Protein AF-A0A972T705-F1 (afdb_monomer_lite)

Structure (mmCIF, N/CA/C/O backbone):
data_AF-A0A972T705-F1
#
_entry.id   AF-A0A972T705-F1
#
loop_
_atom_site.group_PDB
_atom_site.id
_atom_site.type_symbol
_atom_site.label_atom_id
_atom_site.label_alt_id
_atom_site.label_comp_id
_atom_site.label_asym_id
_atom_site.label_entity_id
_atom_site.label_seq_id
_atom_site.pdbx_PDB_ins_code
_atom_site.Cartn_x
_atom_site.Cartn_y
_atom_site.Cartn_z
_atom_site.occupancy
_atom_site.B_iso_or_equiv
_atom_site.auth_seq_id
_atom_site.auth_comp_id
_atom_site.auth_asym_id
_atom_site.auth_atom_id
_atom_site.pdbx_PDB_model_num
ATOM 1 N N . MET A 1 1 ? -9.343 -14.531 2.397 1.00 78.88 1 MET A N 1
ATOM 2 C CA . MET A 1 1 ? -9.676 -13.217 1.795 1.00 78.88 1 MET A CA 1
ATOM 3 C C . MET A 1 1 ? -8.761 -13.017 0.594 1.00 78.88 1 MET A C 1
ATOM 5 O O . MET A 1 1 ? -7.685 -13.606 0.616 1.00 78.88 1 MET A O 1
ATOM 9 N N . ASP A 1 2 ? -9.147 -12.284 -0.457 1.00 93.94 2 ASP A N 1
ATOM 10 C CA . ASP A 1 2 ? -8.148 -11.937 -1.486 1.00 93.94 2 ASP A CA 1
ATOM 11 C C . ASP A 1 2 ? -7.098 -10.978 -0.899 1.00 93.94 2 ASP A C 1
ATOM 13 O O . ASP A 1 2 ? -7.399 -10.195 0.001 1.00 93.94 2 ASP A O 1
ATOM 17 N N . VAL A 1 3 ? -5.860 -11.029 -1.397 1.00 94.69 3 VAL A N 1
ATOM 18 C CA . VAL A 1 3 ? -4.767 -10.196 -0.871 1.00 94.69 3 VAL A CA 1
ATOM 19 C C . VAL A 1 3 ? -5.003 -8.711 -1.171 1.00 94.69 3 VAL A C 1
ATOM 21 O O . VAL A 1 3 ? -4.649 -7.876 -0.339 1.00 94.69 3 VAL A O 1
ATOM 24 N N . ASN A 1 4 ? -5.611 -8.359 -2.314 1.00 95.50 4 ASN A N 1
ATOM 25 C CA . ASN A 1 4 ? -5.944 -6.958 -2.606 1.00 95.50 4 ASN A CA 1
ATOM 26 C C . ASN A 1 4 ? -7.054 -6.464 -1.687 1.00 95.50 4 ASN A C 1
ATOM 28 O O . ASN A 1 4 ? -6.936 -5.380 -1.130 1.00 95.50 4 ASN A O 1
ATOM 32 N N . GLU A 1 5 ? -8.086 -7.283 -1.485 1.00 96.56 5 GLU A N 1
ATOM 33 C CA . GLU A 1 5 ? -9.186 -6.967 -0.572 1.00 96.56 5 GLU A CA 1
ATOM 34 C C . GLU A 1 5 ? -8.674 -6.762 0.864 1.00 96.56 5 GLU A C 1
ATOM 36 O O . GLU A 1 5 ? -9.062 -5.808 1.537 1.00 96.56 5 GLU A O 1
ATOM 41 N N . LEU A 1 6 ? -7.759 -7.621 1.325 1.00 97.75 6 LEU A N 1
ATOM 42 C CA . LEU A 1 6 ? -7.116 -7.473 2.628 1.00 97.75 6 LEU A CA 1
ATOM 43 C C . LEU A 1 6 ? -6.283 -6.187 2.706 1.00 97.75 6 LEU A C 1
ATOM 45 O O . LEU A 1 6 ? -6.393 -5.439 3.675 1.00 97.75 6 LEU A O 1
ATOM 49 N N . ALA A 1 7 ? -5.462 -5.911 1.691 1.00 97.69 7 ALA A N 1
ATOM 50 C CA . ALA A 1 7 ? -4.643 -4.705 1.648 1.00 97.69 7 ALA A CA 1
ATOM 51 C C . ALA A 1 7 ? -5.507 -3.433 1.663 1.00 97.69 7 ALA A C 1
ATOM 53 O O . ALA A 1 7 ? -5.220 -2.514 2.428 1.00 97.69 7 ALA A O 1
ATOM 54 N N . GLU A 1 8 ? -6.584 -3.393 0.880 1.00 97.62 8 GLU A N 1
ATOM 55 C CA . GLU A 1 8 ? -7.535 -2.281 0.874 1.00 97.62 8 GLU A CA 1
ATOM 56 C C . GLU A 1 8 ? -8.153 -2.068 2.258 1.00 97.62 8 GLU A C 1
ATOM 58 O O . GLU A 1 8 ? -8.126 -0.954 2.781 1.00 97.62 8 GLU A O 1
ATOM 63 N N . LYS A 1 9 ? -8.641 -3.137 2.896 1.00 97.94 9 LYS A N 1
ATOM 64 C CA . LYS A 1 9 ? -9.222 -3.063 4.243 1.00 97.94 9 LYS A CA 1
ATOM 65 C C . LYS A 1 9 ? -8.225 -2.563 5.285 1.00 97.94 9 LYS A C 1
ATOM 67 O O . LYS A 1 9 ? -8.586 -1.725 6.105 1.00 97.94 9 LYS A O 1
ATOM 72 N N . ILE A 1 10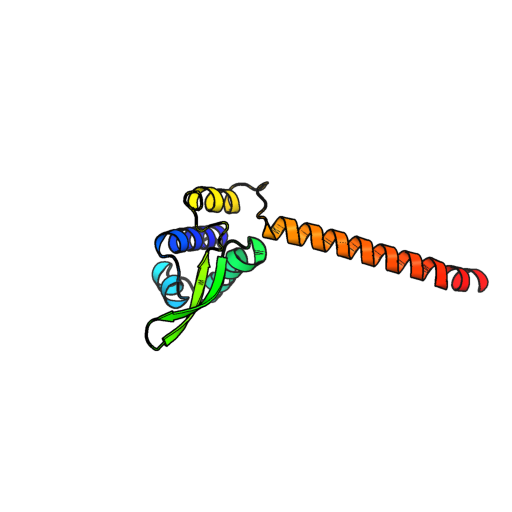 ? -6.971 -3.016 5.232 1.00 98.00 10 ILE A N 1
ATOM 73 C CA . ILE A 1 10 ? -5.902 -2.509 6.105 1.00 98.00 10 ILE A CA 1
ATOM 74 C C . ILE A 1 10 ? -5.652 -1.019 5.840 1.00 98.00 10 ILE A C 1
ATOM 76 O O . ILE A 1 10 ? -5.496 -0.253 6.784 1.00 98.00 10 ILE A O 1
ATOM 80 N N . ALA A 1 11 ? -5.628 -0.583 4.577 1.00 97.44 11 ALA A N 1
ATOM 81 C CA . ALA A 1 11 ? -5.420 0.823 4.231 1.00 97.44 11 ALA A CA 1
ATOM 82 C C . ALA A 1 11 ? -6.543 1.728 4.757 1.00 97.44 11 ALA A C 1
ATOM 84 O O . ALA A 1 11 ? -6.263 2.803 5.284 1.00 97.44 11 ALA A O 1
ATOM 85 N N . LEU A 1 12 ? -7.796 1.280 4.657 1.00 97.12 12 LEU A N 1
ATOM 86 C CA . LEU A 1 12 ? -8.946 1.985 5.224 1.00 97.12 12 LEU A CA 1
ATOM 87 C C . LEU A 1 12 ? -8.883 2.009 6.757 1.00 97.12 12 LEU A C 1
ATOM 89 O O . LEU A 1 12 ? -9.060 3.059 7.363 1.00 97.12 12 LEU A O 1
ATOM 93 N N . LEU A 1 13 ? -8.520 0.893 7.392 1.00 97.31 13 LEU A N 1
ATOM 94 C CA . LEU A 1 13 ? -8.361 0.846 8.845 1.00 97.31 13 LEU A CA 1
ATOM 95 C C . LEU A 1 13 ? -7.227 1.764 9.339 1.00 97.31 13 LEU A C 1
ATOM 97 O O . LEU A 1 13 ? -7.355 2.405 10.381 1.00 97.31 13 LEU A O 1
ATOM 101 N N . LEU A 1 14 ? -6.132 1.871 8.580 1.00 97.00 14 LEU A N 1
ATOM 102 C CA . LEU A 1 14 ? -5.065 2.839 8.846 1.00 97.00 14 LEU A CA 1
ATOM 103 C C . LEU A 1 14 ? -5.539 4.284 8.702 1.00 97.00 14 LEU A C 1
ATOM 105 O O . LEU A 1 14 ? -5.040 5.143 9.424 1.00 97.00 14 LEU A O 1
ATOM 109 N N . HIS A 1 15 ? -6.448 4.572 7.769 1.00 95.75 15 HIS A N 1
ATOM 110 C CA . HIS A 1 15 ? -7.018 5.911 7.629 1.00 95.75 15 HIS A CA 1
ATOM 111 C C . HIS A 1 15 ? -7.798 6.289 8.890 1.00 95.75 15 HIS A C 1
ATOM 113 O O . HIS A 1 15 ? -7.607 7.380 9.423 1.00 95.75 15 HIS A O 1
ATOM 119 N N . ASP A 1 16 ? -8.574 5.344 9.420 1.00 94.69 16 ASP A N 1
ATOM 120 C CA . ASP A 1 16 ? -9.400 5.560 10.606 1.00 94.69 16 ASP A CA 1
ATOM 121 C C . ASP A 1 16 ? -8.576 5.641 11.904 1.00 94.69 16 ASP A C 1
ATOM 123 O O . ASP A 1 16 ? -8.845 6.483 12.763 1.00 94.69 16 ASP A O 1
ATOM 127 N N . ARG A 1 17 ? -7.571 4.768 12.077 1.00 95.00 17 ARG A N 1
ATOM 128 C CA . ARG A 1 17 ? -6.776 4.661 13.322 1.00 95.00 17 ARG A CA 1
ATOM 129 C C . ARG A 1 17 ? -5.454 5.438 13.295 1.00 95.00 17 ARG A C 1
ATOM 131 O O . ARG A 1 17 ? -4.807 5.616 14.326 1.00 95.00 17 ARG A O 1
ATOM 138 N N . GLY A 1 18 ? -5.014 5.887 12.123 1.00 94.88 18 GLY A N 1
ATOM 139 C CA . GLY A 1 18 ? -3.744 6.583 11.886 1.00 94.88 18 GLY A CA 1
ATOM 140 C C . GLY A 1 18 ? -2.512 5.669 11.836 1.00 94.88 18 GLY A C 1
ATOM 141 O O . GLY A 1 18 ? -1.575 5.948 11.082 1.00 94.88 18 GLY A O 1
ATOM 142 N N . HIS A 1 19 ? -2.501 4.583 12.610 1.00 96.31 19 HIS A N 1
ATOM 143 C CA . HIS A 1 19 ? -1.461 3.557 12.591 1.00 96.31 19 HIS A CA 1
ATOM 144 C C . HIS A 1 19 ? -2.007 2.196 13.017 1.00 96.31 19 HIS A C 1
ATOM 146 O O . HIS A 1 19 ? -3.074 2.128 13.623 1.00 96.31 19 HIS A O 1
ATOM 152 N N . LEU A 1 20 ? -1.273 1.136 12.681 1.00 97.44 20 LEU A N 1
ATOM 153 C CA . LEU A 1 20 ? -1.579 -0.235 13.089 1.00 97.44 20 LEU A CA 1
ATOM 154 C C . LEU A 1 20 ? -0.299 -1.002 13.407 1.00 97.44 20 LEU A C 1
ATOM 156 O O . LEU A 1 20 ? 0.698 -0.875 12.688 1.00 97.44 20 LEU A O 1
ATOM 160 N N . TYR A 1 21 ? -0.355 -1.829 14.442 1.00 97.19 21 TYR A N 1
ATOM 161 C CA . TYR A 1 21 ? 0.660 -2.835 14.734 1.00 97.19 21 TYR A CA 1
ATOM 162 C C . TYR A 1 21 ? 0.308 -4.169 14.074 1.00 97.19 21 TYR A C 1
ATOM 164 O O . TYR A 1 21 ? -0.855 -4.441 13.776 1.00 97.19 21 TYR A O 1
ATOM 172 N N . ASP A 1 22 ? 1.313 -5.011 13.840 1.00 97.19 22 ASP A N 1
ATOM 173 C CA . ASP A 1 22 ? 1.107 -6.291 13.159 1.00 97.19 22 ASP A CA 1
ATOM 174 C C . ASP A 1 22 ? 0.140 -7.186 13.945 1.00 97.19 22 ASP A C 1
ATOM 176 O O . ASP A 1 22 ? -0.767 -7.760 13.347 1.00 97.19 22 ASP A O 1
ATOM 180 N N . GLU A 1 23 ? 0.250 -7.222 15.276 1.00 95.69 23 GLU A N 1
ATOM 181 C CA . GLU A 1 23 ? -0.627 -8.026 16.133 1.00 95.69 23 GLU A CA 1
ATOM 182 C C . GLU A 1 23 ? -2.098 -7.598 16.018 1.00 95.69 23 GLU A C 1
ATOM 184 O O . GLU A 1 23 ? -2.986 -8.442 15.956 1.00 95.69 23 GLU A O 1
ATOM 189 N N . GLU A 1 24 ? -2.363 -6.292 15.902 1.00 96.81 24 GLU A N 1
ATOM 190 C CA . GLU A 1 24 ? -3.724 -5.770 15.729 1.00 96.81 24 GLU A CA 1
ATOM 191 C C . GLU A 1 24 ? -4.322 -6.190 14.388 1.00 96.81 24 GLU A C 1
ATOM 193 O O . GLU A 1 24 ? -5.513 -6.474 14.304 1.00 96.81 24 GLU A O 1
ATOM 198 N N . ILE A 1 25 ? -3.506 -6.229 13.331 1.00 97.31 25 ILE A N 1
ATOM 199 C CA . ILE A 1 25 ? -3.956 -6.635 11.998 1.00 97.31 25 ILE A CA 1
ATOM 200 C C . ILE A 1 25 ? -4.229 -8.143 11.972 1.00 97.31 25 ILE A C 1
ATOM 202 O O . ILE A 1 25 ? -5.246 -8.571 11.422 1.00 97.31 25 ILE A O 1
ATOM 206 N N . LEU A 1 26 ? -3.338 -8.944 12.564 1.00 97.38 26 LEU A N 1
ATOM 207 C CA . LEU A 1 26 ? -3.512 -10.394 12.665 1.00 97.38 26 LEU A CA 1
ATOM 208 C C . LEU A 1 26 ? -4.813 -10.739 13.402 1.00 97.38 26 LEU A C 1
ATOM 210 O O . LEU A 1 26 ? -5.597 -11.550 12.902 1.00 97.38 26 LEU A O 1
ATOM 214 N N . ASP A 1 27 ? -5.074 -10.072 14.529 1.00 96.62 27 ASP A N 1
ATOM 215 C CA . ASP A 1 27 ? -6.269 -10.293 15.346 1.00 96.62 27 ASP A CA 1
ATOM 216 C C . ASP A 1 27 ? -7.553 -9.784 14.668 1.00 96.62 27 ASP A C 1
ATOM 218 O O . ASP A 1 27 ? -8.549 -10.508 14.616 1.00 96.62 27 ASP A O 1
ATOM 222 N N . GLU A 1 28 ? -7.549 -8.564 14.114 1.00 97.25 28 GLU A N 1
ATOM 223 C CA . GLU A 1 28 ? -8.735 -7.942 13.499 1.00 97.25 28 GLU A CA 1
ATOM 224 C C . GLU A 1 28 ? -9.223 -8.721 12.269 1.00 97.25 28 GLU A C 1
ATOM 226 O O . GLU A 1 28 ? -10.427 -8.900 12.075 1.00 97.25 28 GLU A O 1
ATOM 231 N N . PHE A 1 29 ? -8.299 -9.207 11.433 1.00 96.88 29 PHE A N 1
ATOM 232 C CA . PHE A 1 29 ? -8.650 -9.903 10.192 1.00 96.88 29 PHE A CA 1
ATOM 233 C C . PHE A 1 29 ? -8.617 -11.430 10.304 1.00 96.88 29 PHE A C 1
ATOM 235 O O . PHE A 1 29 ? -9.025 -12.099 9.350 1.00 96.88 29 PHE A O 1
ATOM 242 N N . ALA A 1 30 ? -8.184 -11.976 11.447 1.00 95.56 30 ALA A N 1
ATOM 243 C CA . ALA A 1 30 ? -8.014 -13.410 11.683 1.00 95.56 30 ALA A CA 1
ATOM 244 C C . ALA A 1 30 ? -7.203 -14.099 10.566 1.00 95.56 30 ALA A C 1
ATOM 246 O O . ALA A 1 30 ? -7.621 -15.119 10.008 1.00 95.56 30 AL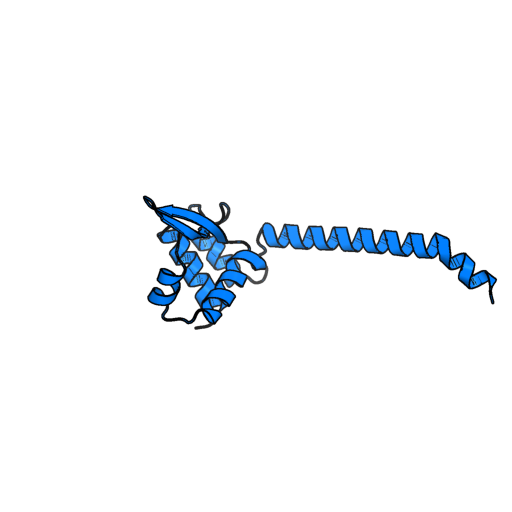A A O 1
ATOM 247 N N . ILE A 1 31 ? -6.063 -13.498 10.223 1.00 96.69 31 ILE A N 1
ATOM 248 C CA . ILE A 1 31 ? -5.145 -13.938 9.161 1.00 96.69 31 ILE A CA 1
ATOM 249 C C . ILE A 1 31 ? -3.827 -14.452 9.745 1.00 96.69 31 ILE A C 1
ATOM 251 O O . ILE A 1 31 ? -3.523 -14.216 10.913 1.00 96.69 31 ILE A O 1
ATOM 255 N N . ASP A 1 32 ? -3.023 -15.125 8.922 1.00 96.50 32 ASP A N 1
ATOM 256 C CA . ASP A 1 32 ? -1.659 -15.511 9.298 1.00 96.50 32 ASP A CA 1
ATOM 257 C C . ASP A 1 32 ? -0.593 -14.461 8.911 1.00 96.50 32 ASP A C 1
ATOM 259 O O . ASP A 1 32 ? -0.830 -13.530 8.131 1.00 96.50 32 ASP A O 1
ATOM 263 N N . ASP A 1 33 ? 0.625 -14.626 9.442 1.00 97.56 33 ASP A N 1
ATOM 264 C CA . ASP A 1 33 ? 1.772 -13.759 9.141 1.00 97.56 33 ASP A CA 1
ATOM 265 C C . ASP A 1 33 ? 2.075 -13.670 7.640 1.00 97.56 33 ASP A C 1
ATOM 267 O O . ASP A 1 33 ? 2.537 -12.645 7.135 1.00 97.56 33 ASP A O 1
ATOM 271 N N . PHE A 1 34 ? 1.840 -14.749 6.893 1.00 97.19 34 PHE A N 1
ATOM 272 C CA . PHE A 1 34 ? 2.169 -14.801 5.476 1.00 97.19 34 PHE A CA 1
ATOM 273 C C . PHE A 1 34 ? 1.186 -13.977 4.640 1.00 97.19 34 PHE A C 1
ATOM 275 O O . PHE A 1 34 ? 1.601 -13.279 3.708 1.00 97.19 34 PHE A O 1
ATOM 282 N N . GLU A 1 35 ? -0.101 -14.015 4.973 1.00 97.81 35 GLU A N 1
ATOM 283 C CA . GLU A 1 35 ? -1.125 -13.133 4.418 1.00 97.81 35 GLU A CA 1
ATOM 284 C C . GLU A 1 35 ? -0.821 -11.665 4.741 1.00 97.81 35 GLU A C 1
ATOM 286 O O . GLU A 1 35 ? -0.833 -10.826 3.830 1.00 97.81 35 GLU A O 1
ATOM 291 N N . LEU A 1 36 ? -0.431 -11.369 5.986 1.00 97.44 36 LEU A N 1
ATOM 292 C CA . LEU A 1 36 ? -0.034 -10.024 6.401 1.00 97.44 36 LEU A CA 1
ATOM 293 C C . LEU A 1 36 ? 1.176 -9.509 5.606 1.00 97.44 36 LEU A C 1
ATOM 295 O O . LEU A 1 36 ? 1.143 -8.403 5.062 1.00 97.44 36 LEU A O 1
ATOM 299 N N . ILE A 1 37 ? 2.228 -10.320 5.458 1.00 97.38 37 ILE A N 1
ATOM 300 C CA . ILE A 1 37 ? 3.424 -9.965 4.677 1.00 97.38 37 ILE A CA 1
ATOM 301 C C . ILE A 1 37 ? 3.059 -9.635 3.224 1.00 97.38 37 ILE A C 1
ATOM 303 O O . ILE A 1 37 ? 3.598 -8.687 2.640 1.00 97.38 37 ILE A O 1
ATOM 307 N N . LYS A 1 38 ? 2.150 -10.398 2.607 1.00 97.94 38 LYS A N 1
ATOM 308 C CA . LYS A 1 38 ? 1.698 -10.124 1.235 1.00 97.94 38 LYS A CA 1
ATOM 309 C C . LYS A 1 38 ? 0.952 -8.796 1.143 1.00 97.94 38 LYS A C 1
ATOM 311 O O . LYS A 1 38 ? 1.270 -7.999 0.258 1.00 97.94 38 LYS A O 1
ATOM 316 N N . ALA A 1 39 ? 0.021 -8.540 2.061 1.00 97.81 39 ALA A N 1
ATOM 317 C CA . ALA A 1 39 ? -0.728 -7.289 2.098 1.00 97.81 39 ALA A CA 1
ATOM 318 C C . ALA A 1 39 ? 0.206 -6.088 2.322 1.00 97.81 39 ALA A C 1
ATOM 320 O O . ALA A 1 39 ? 0.186 -5.133 1.545 1.00 97.81 39 ALA A O 1
ATOM 321 N N . LYS A 1 40 ? 1.124 -6.172 3.294 1.00 97.56 40 LYS A N 1
ATOM 322 C CA . LYS A 1 40 ? 2.136 -5.135 3.557 1.00 97.56 40 LYS A CA 1
ATOM 323 C C . LYS A 1 40 ? 3.027 -4.878 2.346 1.00 97.56 40 LYS A C 1
ATOM 325 O O . LYS A 1 40 ? 3.333 -3.727 2.043 1.00 97.56 40 LYS A O 1
ATOM 330 N N . ASN A 1 41 ? 3.405 -5.913 1.596 1.00 96.62 41 ASN A N 1
ATOM 331 C CA . ASN A 1 41 ? 4.157 -5.724 0.358 1.00 96.62 41 ASN A CA 1
ATOM 332 C C . ASN A 1 41 ? 3.356 -4.941 -0.690 1.00 96.62 41 ASN A C 1
ATOM 334 O O . ASN A 1 41 ? 3.912 -4.015 -1.288 1.00 96.62 41 ASN A O 1
ATOM 338 N N . LEU A 1 42 ? 2.072 -5.257 -0.900 1.00 95.56 42 LEU A N 1
ATOM 339 C CA . LEU A 1 42 ? 1.209 -4.470 -1.791 1.00 95.56 42 LEU A CA 1
ATOM 340 C C . LEU A 1 42 ? 1.167 -3.004 -1.355 1.00 95.56 42 LEU A C 1
ATOM 342 O O . LEU A 1 42 ? 1.477 -2.112 -2.148 1.00 95.56 42 LEU A O 1
ATOM 346 N N . LEU A 1 43 ? 0.883 -2.763 -0.077 1.00 96.25 43 LEU A N 1
ATOM 347 C CA . LEU A 1 43 ? 0.744 -1.426 0.489 1.00 96.25 43 LEU A CA 1
ATOM 348 C C . LEU A 1 43 ? 2.036 -0.607 0.404 1.00 96.25 43 LEU A C 1
ATOM 350 O O . LEU A 1 43 ? 2.033 0.510 -0.117 1.00 96.25 43 LEU A O 1
ATOM 354 N N . CYS A 1 44 ? 3.149 -1.161 0.879 1.00 95.31 44 CYS A N 1
ATOM 355 C CA . CYS A 1 44 ? 4.402 -0.429 1.051 1.00 95.31 44 CYS A CA 1
ATOM 356 C C . CYS A 1 44 ? 5.253 -0.387 -0.218 1.00 95.31 44 CYS A C 1
ATOM 358 O O . CYS A 1 44 ? 5.879 0.632 -0.523 1.00 95.31 44 CYS A O 1
ATOM 360 N N . ARG A 1 45 ? 5.338 -1.506 -0.945 1.00 91.19 45 ARG A N 1
ATOM 361 C CA . ARG A 1 45 ? 6.296 -1.663 -2.049 1.00 91.19 45 ARG A CA 1
ATOM 362 C C . ARG A 1 45 ? 5.660 -1.402 -3.401 1.00 91.19 45 ARG A C 1
ATOM 364 O O . ARG A 1 45 ? 6.242 -0.660 -4.187 1.00 91.19 45 ARG A O 1
ATOM 371 N N . TYR A 1 46 ? 4.504 -2.005 -3.669 1.00 89.75 46 TYR A N 1
ATOM 372 C CA . TYR A 1 46 ? 3.888 -1.945 -4.996 1.00 89.75 46 TYR A CA 1
ATOM 373 C C . TYR A 1 46 ? 3.092 -0.662 -5.210 1.00 89.75 46 TYR A C 1
ATOM 375 O O . TYR A 1 46 ? 3.307 0.035 -6.203 1.00 89.75 46 TYR A O 1
ATOM 383 N N . HIS A 1 47 ? 2.206 -0.327 -4.276 1.00 91.75 47 HIS A N 1
ATOM 384 C CA . HIS A 1 47 ? 1.394 0.880 -4.374 1.00 91.75 47 HIS A CA 1
ATOM 385 C C . HIS A 1 47 ? 2.060 2.068 -3.678 1.00 91.75 47 HIS A C 1
ATOM 387 O O . HIS A 1 47 ? 1.949 3.198 -4.150 1.00 91.75 47 HIS A O 1
ATOM 393 N N . GLY A 1 48 ? 2.826 1.828 -2.612 1.00 92.75 48 GLY A N 1
ATOM 394 C CA . GLY A 1 48 ? 3.494 2.895 -1.871 1.00 92.75 48 GLY A CA 1
ATOM 395 C C . GLY A 1 48 ? 2.535 3.792 -1.107 1.00 92.75 48 GLY A C 1
ATOM 396 O O . GLY A 1 48 ? 2.841 4.968 -0.944 1.00 92.75 48 GLY A O 1
ATOM 397 N N . ILE A 1 49 ? 1.386 3.253 -0.703 1.00 95.00 49 ILE A N 1
ATOM 398 C CA . ILE A 1 49 ? 0.360 3.992 0.031 1.00 95.00 49 ILE A CA 1
ATOM 399 C C . ILE A 1 49 ? 0.633 4.000 1.529 1.00 95.00 49 ILE A C 1
ATOM 401 O O . ILE A 1 49 ? 0.274 4.965 2.197 1.00 95.00 49 ILE A O 1
ATOM 405 N N . ALA A 1 50 ? 1.334 2.979 2.031 1.00 96.50 50 ALA A N 1
ATOM 406 C CA . ALA A 1 50 ? 1.734 2.863 3.426 1.00 96.50 50 ALA A CA 1
ATOM 407 C C . ALA A 1 50 ? 3.259 2.771 3.592 1.00 96.50 50 ALA A C 1
ATOM 409 O O . ALA A 1 50 ? 4.009 2.547 2.636 1.00 96.50 50 ALA A O 1
ATOM 410 N N . VAL A 1 51 ? 3.718 2.957 4.825 1.00 96.56 51 VAL A N 1
ATOM 411 C CA . VAL A 1 51 ? 5.114 2.829 5.234 1.00 96.56 51 VAL A CA 1
ATOM 412 C C . VAL A 1 51 ? 5.194 2.281 6.653 1.00 96.56 51 VAL A C 1
ATOM 414 O O . VAL A 1 51 ? 4.404 2.651 7.518 1.00 96.56 51 VAL A O 1
ATOM 417 N N . GLU A 1 52 ? 6.174 1.417 6.887 1.00 96.81 52 GLU A N 1
ATOM 418 C CA . GLU A 1 52 ? 6.528 0.960 8.226 1.00 96.81 52 GLU A CA 1
ATOM 419 C C . GLU A 1 52 ? 7.576 1.884 8.838 1.00 96.81 52 GLU A C 1
ATOM 421 O O . GLU A 1 52 ? 8.571 2.239 8.193 1.00 96.81 52 GLU A O 1
ATOM 426 N N . LYS A 1 53 ? 7.356 2.283 10.086 1.00 95.44 53 LYS A N 1
ATOM 427 C CA . LYS A 1 53 ? 8.321 3.059 10.865 1.00 95.44 53 LYS A CA 1
ATOM 428 C C . LYS A 1 53 ? 8.230 2.683 12.336 1.00 95.44 53 LYS A C 1
ATOM 430 O O . LYS A 1 53 ? 7.209 2.192 12.809 1.00 95.44 53 LYS A O 1
ATOM 435 N N . TRP A 1 54 ? 9.306 2.964 13.063 1.00 95.94 54 TRP A N 1
ATOM 436 C CA . TRP A 1 54 ? 9.287 2.899 14.518 1.00 95.94 54 TRP A CA 1
ATOM 437 C C . TRP A 1 54 ? 8.281 3.911 15.064 1.00 95.94 54 TRP A C 1
ATOM 439 O O . TRP A 1 54 ? 8.317 5.092 14.706 1.00 95.94 54 TRP A O 1
ATOM 449 N N . HIS A 1 55 ? 7.388 3.425 15.914 1.00 96.19 55 HIS A N 1
ATOM 450 C CA . HIS A 1 55 ? 6.400 4.199 16.635 1.00 96.19 55 HIS A CA 1
ATOM 451 C C . HIS A 1 55 ? 6.648 4.045 18.130 1.00 96.19 55 HIS A C 1
ATOM 453 O O . HIS A 1 55 ? 6.897 2.939 18.611 1.00 96.19 55 HIS A O 1
ATOM 459 N N . GLN A 1 56 ? 6.608 5.170 18.839 1.00 93.62 56 GLN A N 1
ATOM 460 C CA . GLN A 1 56 ? 6.825 5.207 20.274 1.00 93.62 56 GLN A CA 1
ATOM 461 C C . GLN A 1 56 ? 5.493 5.410 20.986 1.00 93.62 56 GLN A C 1
ATOM 463 O O . GLN A 1 56 ? 4.819 6.418 20.775 1.00 93.62 56 GLN A O 1
ATOM 468 N N . GLU A 1 57 ? 5.150 4.462 21.848 1.00 88.31 57 GLU A N 1
ATOM 469 C CA . GLU A 1 57 ? 3.936 4.464 22.651 1.00 88.31 57 GLU A CA 1
ATOM 470 C C . GLU A 1 57 ? 4.331 4.308 24.123 1.00 88.31 57 GLU A C 1
ATOM 472 O O . GLU A 1 57 ? 4.723 3.239 24.588 1.00 88.31 57 GLU A O 1
ATOM 477 N N . GLY A 1 58 ? 4.311 5.424 24.855 1.00 87.56 58 GLY A N 1
ATOM 478 C CA . GLY A 1 58 ? 4.846 5.472 26.215 1.00 87.56 58 GLY A CA 1
ATOM 479 C C . GLY A 1 58 ? 6.350 5.170 26.255 1.00 87.56 58 GLY A C 1
ATOM 480 O O . GLY A 1 58 ? 7.154 5.882 25.645 1.00 87.56 58 GLY A O 1
ATOM 481 N N . GLU A 1 59 ? 6.727 4.130 27.003 1.00 90.75 59 GLU A N 1
ATOM 482 C CA . GLU A 1 59 ? 8.117 3.666 27.139 1.00 90.75 59 GLU A CA 1
ATOM 483 C C . GLU A 1 59 ? 8.513 2.619 26.086 1.00 90.75 59 GLU A C 1
ATOM 485 O O . GLU A 1 59 ? 9.688 2.268 25.978 1.00 90.75 59 GLU A O 1
ATOM 490 N N . GLU A 1 60 ? 7.560 2.139 25.284 1.00 88.94 60 GLU A N 1
ATOM 491 C CA . GLU A 1 60 ? 7.795 1.098 24.289 1.00 88.94 60 GLU A CA 1
ATOM 492 C C . GLU A 1 60 ? 7.984 1.693 22.890 1.00 88.94 60 GLU A C 1
ATOM 494 O O . GLU A 1 60 ? 7.331 2.660 22.493 1.00 88.94 60 GLU A O 1
ATOM 499 N N . SER A 1 61 ? 8.901 1.101 22.124 1.00 92.06 61 SER A N 1
ATOM 500 C CA . SER A 1 61 ? 9.137 1.436 20.720 1.00 92.06 61 SER A CA 1
ATOM 501 C C . SER A 1 61 ? 9.003 0.174 19.886 1.00 92.06 61 SER A C 1
ATOM 503 O O . SER A 1 61 ? 9.745 -0.791 20.087 1.00 92.06 61 SER A O 1
ATOM 505 N N . ARG A 1 62 ? 8.050 0.176 18.954 1.00 94.69 62 ARG A N 1
ATOM 506 C CA . ARG A 1 62 ? 7.743 -0.969 18.088 1.00 94.69 62 ARG A CA 1
ATOM 507 C C . ARG A 1 62 ? 7.459 -0.523 16.655 1.00 94.69 62 ARG A C 1
ATOM 509 O O . ARG A 1 62 ? 7.224 0.654 16.391 1.00 94.69 62 ARG A O 1
ATOM 516 N N . GLN A 1 63 ? 7.573 -1.447 15.706 1.00 95.38 63 GLN A N 1
ATOM 517 C CA . GLN A 1 63 ? 7.265 -1.177 14.300 1.00 95.38 63 GLN A CA 1
ATOM 518 C C . GLN A 1 63 ? 5.753 -1.054 14.125 1.00 95.38 63 GLN A C 1
ATOM 520 O O . GLN A 1 63 ? 5.014 -1.919 14.578 1.00 95.38 63 GLN A O 1
ATOM 525 N N . ALA A 1 64 ? 5.314 0.008 13.457 1.00 97.19 64 ALA A N 1
ATOM 526 C CA . ALA A 1 64 ? 3.922 0.194 13.078 1.00 97.19 64 ALA A CA 1
ATOM 527 C C . ALA A 1 64 ? 3.813 0.633 11.624 1.00 97.19 64 ALA A C 1
ATOM 529 O O . ALA A 1 64 ? 4.714 1.265 11.055 1.00 97.19 64 ALA A O 1
ATOM 530 N N . LEU A 1 65 ? 2.673 0.304 11.038 1.00 97.75 65 LEU A N 1
ATOM 531 C CA . LEU A 1 65 ? 2.287 0.683 9.697 1.00 97.75 65 LEU A CA 1
ATOM 532 C C . LEU A 1 65 ? 1.528 2.013 9.735 1.00 97.75 65 LEU A C 1
ATOM 534 O O . LEU A 1 65 ? 0.714 2.247 10.622 1.00 97.75 65 LEU A O 1
ATOM 538 N N . PHE A 1 66 ? 1.795 2.883 8.763 1.00 97.38 66 PHE A N 1
ATOM 539 C CA . PHE A 1 66 ? 1.168 4.198 8.624 1.00 97.38 66 PHE A CA 1
ATOM 540 C C . PHE A 1 66 ? 0.838 4.474 7.167 1.00 97.38 66 PHE A C 1
ATOM 542 O O . PHE A 1 66 ? 1.584 4.053 6.281 1.00 97.38 66 PHE A O 1
ATOM 549 N N . LEU A 1 67 ? -0.197 5.272 6.908 1.00 96.75 67 LEU A N 1
ATOM 550 C CA . LEU A 1 67 ? -0.383 5.854 5.580 1.00 96.75 67 LEU A CA 1
ATOM 551 C C . LEU A 1 67 ? 0.712 6.880 5.285 1.00 96.75 67 LEU A C 1
ATOM 553 O O . LEU A 1 67 ? 1.213 7.595 6.156 1.00 96.75 67 LEU A O 1
ATOM 557 N N . THR A 1 68 ? 1.104 6.938 4.020 1.00 95.12 68 THR A N 1
ATOM 558 C CA . THR A 1 68 ? 1.965 8.006 3.514 1.00 95.12 68 THR A CA 1
ATOM 559 C C . THR A 1 68 ? 1.170 9.308 3.408 1.00 95.12 68 THR A C 1
ATOM 561 O O . THR A 1 68 ? -0.054 9.283 3.314 1.00 95.12 68 THR A O 1
ATOM 564 N N . ALA A 1 69 ? 1.862 10.452 3.388 1.00 90.94 69 ALA A N 1
ATOM 565 C CA . ALA A 1 69 ? 1.223 11.776 3.376 1.00 90.94 69 ALA A CA 1
ATOM 566 C C . ALA A 1 69 ? 0.224 11.972 2.218 1.00 90.94 69 ALA A C 1
ATOM 568 O O . ALA A 1 69 ? -0.748 12.708 2.339 1.00 90.94 69 ALA A O 1
ATOM 569 N N . ASP A 1 70 ? 0.455 11.282 1.101 1.00 89.75 70 ASP A N 1
ATOM 570 C CA . ASP A 1 70 ? -0.403 11.298 -0.084 1.00 89.75 70 ASP A CA 1
ATOM 571 C C . ASP A 1 70 ? -1.784 10.674 0.171 1.00 89.75 70 ASP A C 1
ATOM 573 O O . ASP A 1 70 ? -2.725 10.965 -0.559 1.00 89.75 70 ASP A O 1
ATOM 577 N N . PHE A 1 71 ? -1.884 9.815 1.185 1.00 93.44 71 PHE A N 1
ATOM 578 C CA . PHE A 1 71 ? -3.060 9.020 1.531 1.00 93.44 71 PHE A CA 1
ATOM 579 C C . PHE A 1 71 ? -3.543 9.301 2.960 1.00 93.44 71 PHE A C 1
ATOM 581 O O . PHE A 1 71 ? -4.286 8.506 3.512 1.00 93.44 71 PHE A O 1
ATOM 588 N N . SER A 1 72 ? -3.132 10.406 3.589 1.00 88.81 72 SER A N 1
ATOM 589 C CA . SER A 1 72 ? -3.542 10.753 4.961 1.00 88.81 72 SER A CA 1
ATOM 590 C C . SER A 1 72 ? -4.481 11.965 5.045 1.00 88.81 72 SER A C 1
ATOM 592 O O . SER A 1 72 ? -4.719 12.458 6.143 1.00 88.81 72 SER A O 1
ATOM 594 N N . GLY A 1 73 ? -4.937 12.500 3.908 1.00 87.06 73 GLY A N 1
ATOM 595 C CA . GLY A 1 73 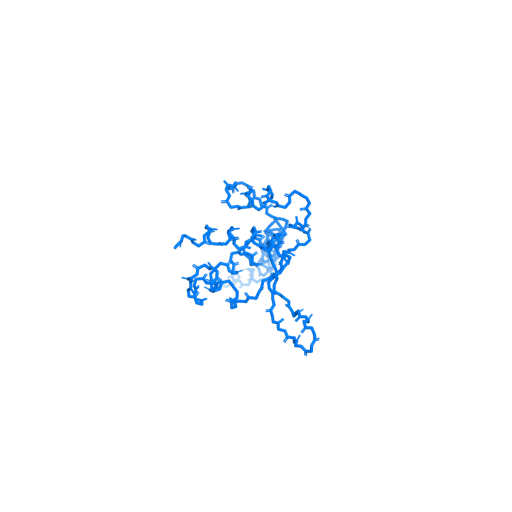? -5.831 13.665 3.838 1.00 87.06 73 GLY A CA 1
ATOM 596 C C . GLY A 1 73 ? -7.312 13.301 3.700 1.00 87.06 73 GLY A C 1
ATOM 597 O O . GLY A 1 73 ? -7.667 12.126 3.695 1.00 87.06 73 GLY A O 1
ATOM 598 N N . ASP A 1 74 ? -8.162 14.314 3.531 1.00 85.88 74 ASP A N 1
ATOM 599 C CA . ASP A 1 74 ? -9.625 14.155 3.455 1.00 85.88 74 ASP A CA 1
ATOM 600 C C . ASP A 1 74 ? -10.076 13.273 2.272 1.00 85.88 74 ASP A C 1
ATOM 602 O O . ASP A 1 74 ? -11.032 12.510 2.388 1.00 85.88 74 ASP A O 1
ATOM 606 N N . ASP A 1 75 ? -9.329 13.294 1.164 1.00 91.19 75 ASP A N 1
ATOM 607 C CA . ASP A 1 75 ? -9.613 12.492 -0.038 1.00 91.19 75 ASP A CA 1
ATOM 608 C C . ASP A 1 75 ? -8.974 11.085 0.005 1.00 91.19 75 ASP A C 1
ATOM 610 O O . ASP A 1 75 ? -8.967 10.355 -0.991 1.00 91.19 75 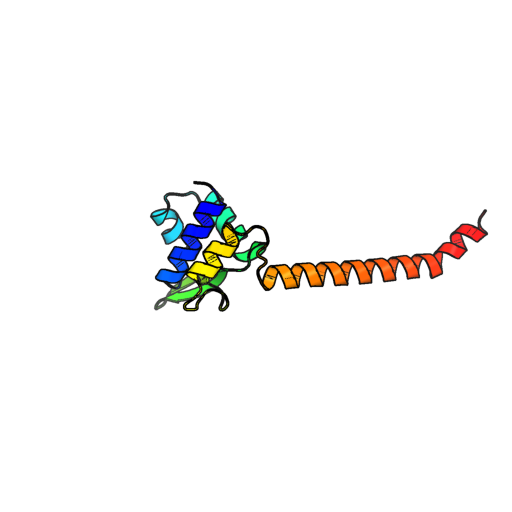ASP A O 1
ATOM 614 N N . ALA A 1 76 ? -8.389 10.684 1.141 1.00 92.12 76 ALA A N 1
ATOM 615 C CA . ALA A 1 76 ? -7.636 9.436 1.263 1.00 92.12 76 ALA A CA 1
ATOM 616 C C . ALA A 1 76 ? -8.460 8.200 0.895 1.00 92.12 76 ALA A C 1
ATOM 618 O O . ALA A 1 76 ? -7.957 7.331 0.189 1.00 92.12 76 ALA A O 1
ATOM 619 N N . VAL A 1 77 ? -9.719 8.130 1.335 1.00 94.25 77 VAL A N 1
ATOM 620 C CA . VAL A 1 77 ? -10.602 6.984 1.067 1.00 94.25 77 VAL A CA 1
ATOM 621 C C . VAL A 1 77 ? -10.841 6.813 -0.433 1.00 94.25 77 VAL A C 1
ATOM 623 O O . VAL A 1 77 ? -10.732 5.702 -0.951 1.00 94.25 77 VAL A O 1
ATOM 626 N N . GLU A 1 78 ? -11.098 7.909 -1.154 1.00 94.88 78 GLU A N 1
ATOM 627 C CA . GLU A 1 78 ? -11.266 7.869 -2.610 1.00 94.88 78 GLU A CA 1
ATOM 628 C C . GLU A 1 78 ? -9.967 7.424 -3.293 1.00 94.88 78 GLU A C 1
ATOM 630 O O . GLU A 1 78 ? -9.983 6.541 -4.153 1.00 94.88 78 GLU A O 1
ATOM 635 N N . LEU A 1 79 ? -8.826 7.987 -2.887 1.00 94.31 79 LEU A N 1
ATOM 636 C CA . LEU A 1 79 ? -7.523 7.627 -3.443 1.00 94.31 79 LEU A CA 1
ATOM 637 C C . LEU A 1 79 ? -7.167 6.158 -3.189 1.00 94.31 79 LEU A C 1
ATOM 639 O O . LEU A 1 79 ? -6.670 5.497 -4.100 1.00 94.31 79 LEU A O 1
ATOM 643 N N . ILE A 1 80 ? -7.431 5.640 -1.986 1.00 95.50 80 ILE A N 1
ATOM 644 C CA . ILE A 1 80 ? -7.261 4.221 -1.649 1.00 95.50 80 ILE A CA 1
ATOM 645 C C . ILE A 1 80 ? -8.139 3.374 -2.571 1.00 95.50 80 ILE A C 1
ATOM 647 O O . ILE A 1 80 ? -7.623 2.469 -3.223 1.00 95.50 80 ILE A O 1
ATOM 651 N N . GLY A 1 81 ? -9.423 3.715 -2.716 1.00 95.19 81 GLY A N 1
ATOM 652 C CA . GLY A 1 81 ? -10.327 3.001 -3.618 1.00 95.19 81 GLY A CA 1
ATOM 653 C C . GLY A 1 81 ? -9.813 2.978 -5.062 1.00 95.19 81 GLY A C 1
ATOM 654 O O . GLY A 1 81 ? -9.762 1.926 -5.696 1.00 95.19 81 GLY A O 1
ATOM 655 N N . ARG A 1 82 ? -9.328 4.111 -5.579 1.00 95.31 82 ARG A N 1
ATOM 656 C CA . ARG A 1 82 ? -8.734 4.169 -6.926 1.00 95.31 82 ARG A CA 1
ATOM 657 C C . ARG A 1 82 ? -7.507 3.271 -7.064 1.00 95.31 82 ARG A C 1
ATOM 659 O O . ARG A 1 82 ? -7.354 2.620 -8.086 1.00 95.31 82 ARG A O 1
ATOM 666 N N . VAL A 1 83 ? -6.651 3.182 -6.048 1.00 94.94 83 VAL A N 1
ATOM 667 C CA . VAL A 1 83 ? -5.458 2.317 -6.093 1.00 94.94 83 VAL A CA 1
ATOM 668 C C . VAL A 1 83 ? -5.797 0.846 -6.328 1.00 94.94 83 VAL A C 1
ATOM 670 O O . VAL A 1 83 ? -5.041 0.170 -7.029 1.00 94.94 83 VAL A O 1
ATOM 673 N N . PHE A 1 84 ? -6.893 0.359 -5.747 1.00 94.62 84 PHE A N 1
ATOM 674 C CA . PHE A 1 84 ? -7.268 -1.054 -5.816 1.00 94.62 84 PHE A CA 1
ATOM 675 C C . PHE A 1 84 ? -8.263 -1.371 -6.938 1.00 94.62 84 PHE A C 1
ATOM 677 O O . PHE A 1 84 ? -8.241 -2.487 -7.456 1.00 94.62 84 PHE A O 1
ATOM 684 N N . HIS A 1 85 ? -9.081 -0.400 -7.356 1.00 94.81 85 HIS A N 1
ATOM 685 C CA . HIS A 1 85 ? -10.181 -0.633 -8.302 1.00 94.81 85 HIS A CA 1
ATOM 686 C C . HIS A 1 85 ? -10.006 0.035 -9.671 1.00 94.81 85 HIS A C 1
ATOM 688 O O . HIS A 1 85 ? -10.678 -0.367 -10.619 1.00 94.81 85 HIS A O 1
ATOM 694 N N . ASP A 1 86 ? -9.118 1.025 -9.809 1.00 94.44 86 ASP A N 1
ATOM 695 C CA . ASP A 1 86 ? -8.826 1.696 -11.084 1.00 94.44 86 ASP A CA 1
ATOM 696 C C . ASP A 1 86 ? -7.496 1.166 -11.665 1.00 94.44 86 ASP A C 1
ATOM 698 O O . ASP A 1 86 ? -6.417 1.522 -11.180 1.00 94.44 86 ASP A O 1
ATOM 702 N N . PRO A 1 87 ? -7.530 0.310 -12.708 1.00 88.12 87 PRO A N 1
ATOM 703 C CA . PRO A 1 87 ? -6.325 -0.300 -13.272 1.00 88.12 87 PRO A CA 1
ATOM 704 C C . PRO A 1 87 ? -5.392 0.712 -13.953 1.00 88.12 87 PRO A C 1
ATOM 706 O O . PRO A 1 87 ? -4.198 0.433 -14.105 1.00 88.12 87 PRO A O 1
ATOM 709 N N . ASP A 1 88 ? -5.915 1.874 -14.348 1.00 90.81 88 ASP A N 1
ATOM 710 C CA . ASP A 1 88 ? -5.148 2.941 -14.986 1.00 90.81 88 ASP A CA 1
ATOM 711 C C . ASP A 1 88 ? -4.546 3.906 -13.955 1.00 90.81 88 ASP A C 1
ATOM 713 O O . ASP A 1 88 ? -3.628 4.678 -14.267 1.00 90.81 88 ASP A O 1
ATOM 717 N N . PHE A 1 89 ? -5.005 3.843 -12.702 1.00 91.00 89 PHE A N 1
ATOM 718 C CA . PHE A 1 89 ? -4.470 4.670 -11.639 1.00 91.00 89 PHE A CA 1
ATOM 719 C C . PHE A 1 89 ? -3.052 4.245 -11.253 1.00 91.00 89 PHE A C 1
ATOM 721 O O . PHE A 1 89 ? -2.762 3.105 -10.878 1.00 91.00 89 PHE A O 1
ATOM 728 N N . LYS A 1 90 ? -2.133 5.212 -11.280 1.00 88.06 90 LYS A N 1
ATOM 729 C CA . LYS A 1 90 ? -0.755 5.027 -10.825 1.00 88.06 90 LYS A CA 1
ATOM 730 C C . LYS A 1 90 ? -0.442 5.998 -9.706 1.00 88.06 90 LYS A C 1
ATOM 732 O O . LYS A 1 90 ? -0.553 7.211 -9.863 1.00 88.06 90 LYS A O 1
ATOM 737 N N . THR A 1 91 ? 0.035 5.458 -8.590 1.00 88.62 91 THR A N 1
ATOM 738 C CA . THR A 1 91 ? 0.527 6.280 -7.486 1.00 88.62 91 THR A CA 1
ATOM 739 C C . THR A 1 91 ? 1.776 7.055 -7.905 1.00 88.62 91 THR A C 1
ATOM 741 O O . THR A 1 91 ? 2.542 6.624 -8.775 1.00 88.62 91 THR A O 1
ATOM 744 N N . ARG A 1 92 ? 2.039 8.187 -7.241 1.00 84.50 92 ARG A N 1
ATOM 745 C CA . ARG A 1 92 ? 3.254 8.986 -7.479 1.00 84.50 92 ARG A CA 1
ATOM 746 C C . ARG A 1 92 ? 4.531 8.164 -7.332 1.00 84.50 92 ARG A C 1
ATOM 748 O O . ARG A 1 92 ? 5.457 8.316 -8.126 1.00 84.50 92 ARG A O 1
ATOM 755 N N . ARG A 1 93 ? 4.574 7.258 -6.348 1.00 84.25 93 ARG A N 1
ATOM 756 C CA . ARG A 1 93 ? 5.692 6.324 -6.172 1.00 84.25 93 ARG A CA 1
ATOM 757 C C . ARG A 1 93 ? 5.882 5.448 -7.406 1.00 84.25 93 ARG A C 1
ATOM 759 O O . ARG A 1 93 ? 6.998 5.366 -7.906 1.00 84.25 93 ARG A O 1
ATOM 766 N N . ARG A 1 94 ? 4.807 4.838 -7.909 1.00 85.25 94 ARG A N 1
ATOM 767 C CA . ARG A 1 94 ? 4.863 3.957 -9.078 1.00 85.25 94 ARG A CA 1
ATOM 768 C C . ARG A 1 94 ? 5.314 4.705 -10.329 1.00 85.25 94 ARG A C 1
ATOM 770 O O . ARG A 1 94 ? 6.178 4.208 -11.042 1.00 85.25 94 ARG A O 1
ATOM 777 N N . LEU A 1 95 ? 4.809 5.920 -10.545 1.00 87.62 95 LEU A N 1
ATOM 778 C CA . LEU A 1 95 ? 5.253 6.786 -11.642 1.00 87.62 95 LEU A CA 1
ATOM 779 C C . LEU A 1 95 ? 6.750 7.111 -11.547 1.00 87.62 95 LEU A C 1
ATOM 781 O O . LEU A 1 95 ? 7.471 6.997 -12.535 1.00 87.62 95 LEU A O 1
ATOM 785 N N . ARG A 1 96 ? 7.241 7.458 -10.352 1.00 87.06 96 ARG A N 1
ATOM 786 C CA . ARG A 1 96 ? 8.668 7.723 -10.116 1.00 87.06 96 ARG A CA 1
ATOM 787 C C . ARG A 1 96 ? 9.533 6.484 -10.349 1.00 87.06 96 ARG A C 1
ATOM 789 O O . ARG A 1 96 ? 10.599 6.592 -10.945 1.00 87.06 96 ARG A O 1
ATOM 796 N N . ASP A 1 97 ? 9.086 5.317 -9.899 1.00 86.62 97 ASP A N 1
ATOM 797 C CA . ASP A 1 97 ? 9.825 4.067 -10.085 1.00 86.62 97 ASP A CA 1
ATOM 798 C C . ASP A 1 97 ? 9.850 3.643 -11.564 1.00 86.62 97 ASP A C 1
ATOM 800 O O . ASP A 1 97 ? 10.864 3.137 -12.047 1.00 86.62 97 ASP A O 1
ATOM 804 N N . GLU A 1 98 ? 8.764 3.872 -12.308 1.00 88.19 98 GLU A N 1
ATOM 805 C CA . GLU A 1 98 ? 8.715 3.668 -13.760 1.00 88.19 98 GLU A CA 1
ATOM 806 C C . GLU A 1 98 ? 9.655 4.626 -14.507 1.00 88.19 98 GLU A C 1
ATOM 808 O O . GLU A 1 98 ? 10.399 4.175 -15.383 1.00 88.19 98 GLU A O 1
ATOM 813 N N . LEU A 1 99 ? 9.681 5.908 -14.123 1.00 90.25 99 LEU A N 1
ATOM 814 C CA . LEU A 1 99 ? 10.598 6.903 -14.684 1.00 90.25 99 LEU A CA 1
ATOM 815 C C . LEU A 1 99 ? 12.056 6.500 -14.447 1.00 90.25 99 LEU A C 1
ATOM 817 O O . LEU A 1 99 ? 12.821 6.378 -15.400 1.00 90.25 99 LEU A O 1
ATOM 821 N N . ARG A 1 100 ? 12.408 6.166 -13.201 1.00 89.88 100 ARG A N 1
ATOM 822 C CA . ARG A 1 100 ? 13.761 5.732 -12.831 1.00 89.88 100 ARG A CA 1
ATOM 823 C C . ARG A 1 100 ? 14.202 4.485 -13.595 1.00 89.88 100 ARG A C 1
ATOM 825 O O . ARG A 1 100 ? 15.341 4.387 -14.039 1.00 89.88 100 ARG A O 1
ATOM 832 N N . LYS A 1 101 ? 13.306 3.511 -13.781 1.00 90.25 101 LYS A N 1
ATOM 833 C CA . LYS A 1 101 ? 13.593 2.330 -14.614 1.00 90.25 101 LYS A CA 1
ATOM 834 C C . LYS A 1 101 ? 13.826 2.709 -16.074 1.00 90.25 101 LYS A C 1
ATOM 836 O O . LYS A 1 101 ? 14.609 2.048 -16.750 1.00 90.25 101 LYS A O 1
ATOM 841 N N . SER A 1 102 ? 13.133 3.727 -16.578 1.00 90.31 102 SER A N 1
ATOM 842 C CA . SER A 1 102 ? 13.347 4.230 -17.933 1.00 90.31 102 SER A CA 1
ATOM 843 C C . SER A 1 102 ? 14.713 4.893 -18.088 1.00 90.31 102 SER A C 1
ATOM 845 O O . SER A 1 102 ? 15.403 4.586 -19.054 1.00 90.31 102 SER A O 1
ATOM 847 N N . GLU A 1 103 ? 15.116 5.723 -17.126 1.00 91.44 103 GLU A N 1
ATOM 848 C CA . GLU A 1 103 ? 16.435 6.370 -17.087 1.00 91.44 103 GLU A CA 1
ATOM 849 C C . GLU A 1 103 ? 17.556 5.328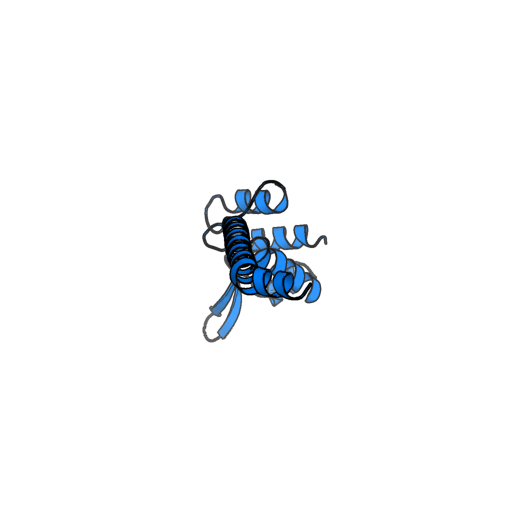 -17.080 1.00 91.44 103 GLU A C 1
ATOM 851 O O . GLU A 1 103 ? 18.392 5.326 -17.977 1.00 91.44 103 GLU A O 1
ATOM 856 N N . ILE A 1 104 ? 17.490 4.349 -16.168 1.00 91.38 104 ILE A N 1
ATOM 857 C CA . ILE A 1 104 ? 18.479 3.263 -16.081 1.00 91.38 104 ILE A CA 1
ATOM 858 C C . ILE A 1 104 ? 18.569 2.482 -17.398 1.00 91.38 104 ILE A C 1
ATOM 860 O O . ILE A 1 104 ? 19.657 2.128 -17.840 1.00 91.38 104 ILE A O 1
ATOM 864 N N . ARG A 1 105 ? 17.437 2.195 -18.055 1.00 91.88 105 ARG A N 1
ATOM 865 C CA . ARG A 1 105 ? 17.457 1.512 -19.361 1.00 91.88 105 ARG A CA 1
ATOM 866 C C . ARG A 1 105 ? 18.127 2.349 -20.449 1.00 91.88 105 ARG A C 1
ATOM 868 O O . ARG A 1 105 ? 18.741 1.759 -21.333 1.00 91.88 105 ARG A O 1
ATOM 875 N N . GLY A 1 106 ? 17.986 3.673 -20.399 1.00 91.44 106 GLY A N 1
ATOM 876 C CA . GLY A 1 106 ? 18.701 4.598 -21.277 1.00 91.44 106 GLY A CA 1
ATOM 877 C C . GLY A 1 106 ? 20.203 4.558 -21.014 1.00 91.44 106 GLY A C 1
ATOM 878 O O . GLY A 1 106 ? 20.963 4.251 -21.921 1.00 91.44 106 GLY A O 1
ATOM 879 N N . GLU A 1 107 ? 20.615 4.723 -19.757 1.00 92.81 107 GLU A N 1
ATOM 880 C CA . GLU A 1 107 ? 22.028 4.670 -19.350 1.00 92.81 107 GLU A CA 1
ATOM 881 C C . GLU A 1 107 ? 22.703 3.345 -19.736 1.00 92.81 107 GLU A C 1
ATOM 883 O O . GLU A 1 107 ? 23.825 3.333 -20.239 1.00 92.81 107 GLU A O 1
ATOM 888 N N . VAL A 1 108 ? 22.013 2.216 -19.535 1.00 93.12 108 VAL A N 1
ATOM 889 C CA . VAL A 1 108 ? 22.511 0.893 -19.937 1.00 93.12 108 VAL A CA 1
ATOM 890 C C . VAL A 1 108 ? 22.666 0.802 -21.453 1.00 93.12 108 VAL A C 1
ATOM 892 O O . VAL A 1 108 ? 23.643 0.224 -21.919 1.00 93.12 108 VAL A O 1
ATOM 895 N N . ARG A 1 109 ? 21.725 1.360 -22.224 1.00 92.19 109 ARG A N 1
ATOM 896 C CA . ARG A 1 109 ? 21.821 1.382 -23.687 1.00 92.19 109 ARG A CA 1
ATOM 897 C C . ARG A 1 109 ? 23.018 2.209 -24.141 1.00 92.19 109 ARG A C 1
ATOM 899 O O . ARG A 1 109 ? 23.835 1.685 -24.883 1.00 92.19 109 ARG A O 1
ATOM 906 N N . ASP A 1 110 ? 23.176 3.417 -23.613 1.00 91.94 110 ASP A N 1
ATOM 907 C CA . ASP A 1 110 ? 24.297 4.297 -23.954 1.00 91.94 110 ASP A CA 1
ATOM 908 C C . ASP A 1 110 ? 25.650 3.651 -23.615 1.00 91.94 110 ASP A C 1
ATOM 910 O O . ASP A 1 110 ? 26.627 3.797 -24.349 1.00 91.94 110 ASP A O 1
ATOM 914 N N . LEU A 1 111 ? 25.722 2.915 -22.501 1.00 92.69 111 LEU A N 1
ATOM 915 C CA . LEU A 1 111 ? 26.922 2.179 -22.110 1.00 92.69 111 LEU A CA 1
ATOM 916 C C . LEU A 1 111 ? 27.222 1.018 -23.067 1.00 92.69 111 LEU A C 1
ATOM 918 O O . LEU A 1 111 ? 28.385 0.804 -23.406 1.00 92.69 111 LEU A O 1
ATOM 922 N N . LEU A 1 112 ? 26.201 0.280 -23.510 1.00 90.69 112 LEU A N 1
ATOM 923 C CA . LEU A 1 112 ? 26.367 -0.783 -24.504 1.00 90.69 112 LEU A CA 1
ATOM 924 C C . LEU A 1 112 ? 26.790 -0.226 -25.867 1.00 90.69 112 LEU A C 1
ATOM 926 O O . LEU A 1 112 ? 27.688 -0.796 -26.481 1.00 90.69 112 LEU A O 1
ATOM 930 N N . ASP A 1 113 ? 26.205 0.892 -26.297 1.00 90.38 113 ASP A N 1
ATOM 931 C CA . ASP A 1 113 ? 26.548 1.548 -27.560 1.00 90.38 113 ASP A CA 1
ATOM 932 C C . ASP A 1 113 ? 28.017 2.012 -27.544 1.00 90.38 113 ASP A C 1
ATOM 934 O O . ASP A 1 113 ? 28.766 1.708 -28.468 1.00 90.38 113 ASP A O 1
ATOM 938 N N . ARG A 1 114 ? 28.489 2.624 -26.445 1.00 89.88 114 ARG A N 1
ATOM 939 C CA . ARG A 1 114 ? 29.912 2.990 -26.283 1.00 89.88 114 ARG A CA 1
ATOM 940 C C . ARG A 1 114 ? 30.845 1.786 -26.275 1.00 89.88 114 ARG A C 1
ATOM 942 O O . ARG A 1 114 ? 31.899 1.830 -26.897 1.00 89.88 114 ARG A O 1
ATOM 949 N N . LEU A 1 115 ? 30.477 0.707 -25.580 1.00 89.06 115 LEU A N 1
ATOM 950 C CA . LEU A 1 115 ? 31.270 -0.524 -25.603 1.00 89.06 115 LEU A CA 1
ATOM 951 C C . LEU A 1 115 ? 31.349 -1.099 -27.022 1.00 89.06 115 LEU A C 1
ATOM 953 O O . LEU A 1 115 ? 32.404 -1.588 -27.420 1.00 89.06 115 LEU A O 1
ATOM 957 N N . GLN 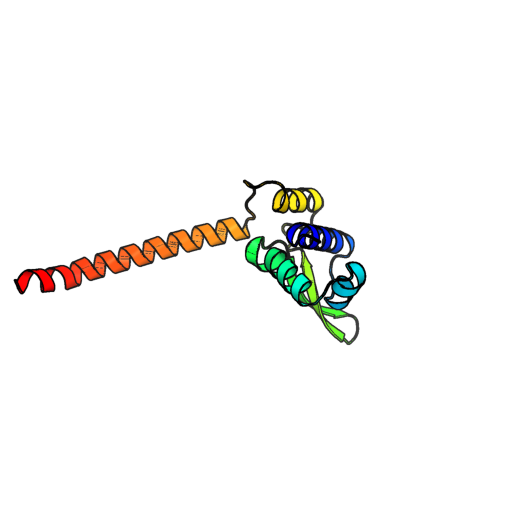A 1 116 ? 30.260 -1.033 -27.788 1.00 87.19 116 GLN A N 1
ATOM 958 C CA . GLN A 1 116 ? 30.249 -1.453 -29.184 1.00 87.19 116 GLN A CA 1
ATOM 959 C C . GLN A 1 116 ? 31.100 -0.534 -30.070 1.00 87.19 116 GLN A C 1
ATOM 961 O O . GLN A 1 116 ? 31.785 -1.040 -30.948 1.00 87.19 116 GLN A O 1
ATOM 966 N N . GLU A 1 117 ? 31.114 0.778 -29.848 1.00 85.62 117 GLU A N 1
ATOM 967 C CA . GLU A 1 117 ? 32.003 1.696 -30.574 1.00 85.62 117 GLU A CA 1
ATOM 968 C C . GLU A 1 117 ? 33.484 1.448 -30.244 1.00 85.62 117 GLU A C 1
ATOM 970 O O . GLU A 1 117 ? 34.318 1.375 -31.140 1.00 85.62 117 GLU A O 1
ATOM 975 N N . GLU A 1 118 ? 33.826 1.269 -28.966 1.00 84.50 118 GLU A N 1
ATOM 976 C CA . GLU A 1 118 ? 35.215 1.073 -28.527 1.00 84.50 118 GLU A CA 1
ATOM 977 C C . GLU A 1 118 ? 35.779 -0.309 -28.897 1.00 84.50 118 GLU A C 1
ATOM 979 O O . GLU A 1 118 ? 36.969 -0.440 -29.189 1.00 84.50 118 GLU A O 1
ATOM 984 N N . TRP A 1 119 ? 34.943 -1.351 -28.864 1.00 79.31 119 TRP A N 1
ATOM 985 C CA . TRP A 1 119 ? 35.383 -2.746 -28.997 1.00 79.31 119 TRP A CA 1
ATOM 986 C C . TRP A 1 119 ? 34.796 -3.478 -30.208 1.00 79.31 119 TRP A C 1
ATOM 988 O O . TRP A 1 119 ? 35.261 -4.572 -30.534 1.00 79.31 119 TRP A O 1
ATOM 998 N N . GLY A 1 120 ? 33.805 -2.909 -30.894 1.00 63.59 120 GLY A N 1
ATOM 999 C CA . GLY A 1 120 ? 33.211 -3.490 -32.103 1.00 63.59 120 GLY A CA 1
ATOM 1000 C C . GLY A 1 120 ? 34.199 -3.533 -33.264 1.00 63.59 120 GLY A C 1
ATOM 1001 O O . GLY A 1 120 ? 34.329 -4.568 -33.916 1.00 63.59 120 GLY A O 1
ATOM 1002 N N . ASP A 1 121 ? 35.001 -2.481 -33.431 1.00 61.66 121 ASP A N 1
ATOM 1003 C CA . ASP A 1 121 ? 36.034 -2.420 -34.471 1.00 61.66 121 ASP A CA 1
ATOM 1004 C C . ASP A 1 121 ? 37.148 -3.468 -34.261 1.00 61.66 121 ASP A C 1
ATOM 1006 O O . ASP A 1 121 ? 37.722 -3.977 -35.227 1.00 61.66 121 ASP A O 1
ATOM 1010 N N . LEU A 1 122 ? 37.432 -3.860 -33.012 1.00 54.69 122 LEU A N 1
ATOM 1011 C CA . LEU A 1 122 ? 38.428 -4.892 -32.676 1.00 54.69 122 LEU A CA 1
ATOM 1012 C C . LEU A 1 122 ? 37.990 -6.313 -33.073 1.00 54.69 122 LEU A C 1
ATOM 1014 O O . LEU A 1 122 ? 38.841 -7.184 -33.289 1.00 54.69 122 LEU A O 1
ATOM 1018 N N . LEU A 1 123 ? 36.680 -6.558 -33.170 1.00 53.72 123 LEU A N 1
ATOM 1019 C CA . LEU A 1 123 ? 36.120 -7.839 -33.606 1.00 53.72 123 LEU A CA 1
ATOM 1020 C C . LEU A 1 123 ? 36.054 -7.947 -35.135 1.00 53.72 123 LEU A C 1
ATOM 1022 O O . LEU A 1 123 ? 36.243 -9.044 -35.664 1.00 53.72 123 LEU A O 1
ATOM 1026 N N . ASP A 1 124 ? 35.868 -6.828 -35.838 1.00 55.12 124 ASP A N 1
ATOM 1027 C CA . ASP A 1 124 ? 35.817 -6.803 -37.305 1.00 55.12 124 ASP A CA 1
ATOM 1028 C C . ASP A 1 124 ? 37.208 -6.886 -37.966 1.00 55.12 124 ASP A C 1
ATOM 1030 O O . ASP A 1 124 ? 37.329 -7.421 -39.065 1.00 55.12 124 ASP A O 1
ATOM 1034 N N . HIS A 1 125 ? 38.284 -6.466 -37.287 1.00 48.88 125 HIS A N 1
ATOM 1035 C CA . HIS A 1 125 ? 39.662 -6.543 -37.811 1.00 48.88 125 HIS A CA 1
ATOM 1036 C C . HIS A 1 125 ? 40.345 -7.921 -37.661 1.00 48.88 125 HIS A C 1
ATOM 1038 O O . HIS A 1 125 ? 41.484 -8.088 -38.096 1.00 48.88 125 HIS A O 1
ATOM 1044 N N . ASN A 1 126 ? 39.682 -8.910 -37.049 1.00 46.91 126 ASN A N 1
ATOM 1045 C CA . ASN A 1 126 ? 40.194 -10.280 -36.874 1.00 46.91 126 ASN A CA 1
ATOM 1046 C C . ASN A 1 126 ? 39.484 -11.322 -37.768 1.00 46.91 126 ASN A C 1
ATOM 1048 O O . ASN A 1 126 ? 39.586 -12.525 -37.508 1.00 46.91 126 ASN A O 1
ATOM 1052 N N . ARG A 1 127 ? 38.760 -10.880 -38.806 1.00 45.62 127 ARG A N 1
ATOM 1053 C CA . ARG A 1 127 ? 38.160 -11.742 -39.837 1.00 45.62 127 ARG A CA 1
ATOM 1054 C C . ARG A 1 127 ? 38.886 -11.655 -41.171 1.00 45.62 127 ARG A C 1
ATOM 1056 O O . ARG A 1 127 ? 39.259 -10.535 -41.573 1.00 45.62 127 ARG A O 1
#

Foldseek 3Di:
DDLLVLLLVVLVVCLVVQKADPVRSCVVVVDDPVSVVSSCCCCCPVQNQKDWDWDDDPPDTDIMIGGDPVLNDPCNNVLSCCSRPPPPDHHPVRVVVVVVVVVVVVVVVVVVVVCCVVCVVVVVVVD

Radius of gyration: 21.7 Å; chains: 1; bounding box: 52×30×67 Å

pLDDT: mean 90.74, std 10.51, range [45.62, 98.0]

Sequence (127 aa):
MDVNELAEKIALLLHDRGHLYDEEILDEFAIDDFELIKAKNLLCRYHGIAVEKWHQEGEESRQALFLTADFSGDDAVELIGRVFHDPDFKTRRRLRDELRKSEIRGEVRDLLDRLQEEWGDLLDHNR

Secondary structure (DSSP, 8-state):
--HHHHHHHHHHHHHHHSEE-HHHHHHHHT--HHHHHHHHHIIIIII--EEEEEEEETTEEEEEEEE-GGGSSTTHHHHHHHHHH-TT---HHHHHHHHHHHHHHHHHHHHHHHHHHHHHHHHHTT-